Protein AF-A0A949YQ28-F1 (afdb_monomer_lite)

Structure (mmCIF, N/CA/C/O backbone):
data_AF-A0A949YQ28-F1
#
_entry.id   AF-A0A949YQ28-F1
#
loop_
_atom_site.group_PDB
_atom_site.id
_atom_site.type_symbol
_atom_site.label_atom_id
_atom_site.label_alt_id
_atom_site.label_comp_id
_atom_site.label_asym_id
_atom_site.label_entity_id
_atom_site.label_seq_id
_atom_site.pdbx_PDB_ins_code
_atom_site.Cartn_x
_atom_site.Cartn_y
_atom_site.Cartn_z
_atom_site.occupancy
_atom_site.B_iso_or_equiv
_atom_site.auth_seq_id
_atom_site.auth_comp_id
_atom_site.auth_asym_id
_atom_site.auth_atom_id
_atom_site.pdbx_PDB_model_num
ATOM 1 N N . ILE A 1 1 ? 1.692 1.536 -0.607 1.00 97.81 1 ILE A N 1
ATOM 2 C CA . ILE A 1 1 ? 0.263 1.520 -0.213 1.00 97.81 1 ILE A CA 1
ATOM 3 C C . ILE A 1 1 ? 0.238 1.642 1.303 1.00 97.81 1 ILE A C 1
ATOM 5 O O . ILE A 1 1 ? 1.004 0.929 1.936 1.00 97.81 1 ILE A O 1
ATOM 9 N N . VAL A 1 2 ? -0.531 2.568 1.872 1.00 98.06 2 VAL A N 1
ATOM 10 C CA . VAL A 1 2 ? -0.588 2.816 3.327 1.00 98.06 2 VAL A CA 1
ATOM 11 C C . VAL A 1 2 ? -2.034 2.973 3.799 1.00 98.06 2 VAL A C 1
ATOM 13 O O . VAL A 1 2 ? -2.899 3.383 3.019 1.00 98.06 2 VAL A O 1
ATOM 16 N N . GLY A 1 3 ? -2.302 2.641 5.063 1.00 97.81 3 GLY A N 1
ATOM 17 C CA . GLY A 1 3 ? -3.605 2.861 5.688 1.00 97.81 3 GLY A CA 1
ATOM 18 C C . GLY A 1 3 ? -3.849 4.345 5.972 1.00 97.81 3 GLY A C 1
ATOM 19 O O . GLY A 1 3 ? -2.967 5.046 6.455 1.00 97.81 3 GLY A O 1
ATOM 20 N N . GLY A 1 4 ? -5.047 4.841 5.664 1.00 96.75 4 GLY A N 1
ATOM 21 C CA . GLY A 1 4 ? -5.434 6.247 5.820 1.00 96.75 4 GLY A CA 1
ATOM 22 C C . GLY A 1 4 ? -5.534 6.727 7.268 1.00 96.75 4 GLY A C 1
ATOM 23 O O . GLY A 1 4 ? -5.499 7.929 7.503 1.00 96.75 4 GLY A O 1
ATOM 24 N N . ARG A 1 5 ? -5.652 5.805 8.230 1.00 95.81 5 ARG A N 1
ATOM 25 C CA . ARG A 1 5 ? -5.642 6.096 9.674 1.00 95.81 5 ARG A CA 1
ATOM 26 C C . ARG A 1 5 ? -4.250 5.981 10.301 1.00 95.81 5 ARG A C 1
ATOM 28 O O . ARG A 1 5 ? -4.127 6.096 11.515 1.00 95.81 5 ARG A O 1
ATOM 35 N N . ASP A 1 6 ? -3.219 5.735 9.497 1.00 95.06 6 ASP A N 1
ATOM 36 C CA . ASP A 1 6 ? -1.834 5.616 9.951 1.00 95.06 6 ASP A CA 1
ATOM 37 C C . ASP A 1 6 ? -1.023 6.858 9.547 1.00 95.06 6 ASP A C 1
ATOM 39 O O . ASP A 1 6 ? -0.201 6.841 8.629 1.00 95.06 6 ASP A O 1
ATOM 43 N N . GLU A 1 7 ? -1.316 7.982 10.209 1.00 94.25 7 GLU A N 1
ATOM 44 C CA . GLU A 1 7 ? -0.763 9.304 9.876 1.00 94.25 7 GLU A CA 1
ATOM 45 C C . GLU A 1 7 ? 0.770 9.334 9.913 1.00 94.25 7 GLU A C 1
ATOM 47 O O . GLU A 1 7 ? 1.407 9.913 9.028 1.00 94.25 7 GLU A O 1
ATOM 52 N N . ILE A 1 8 ? 1.37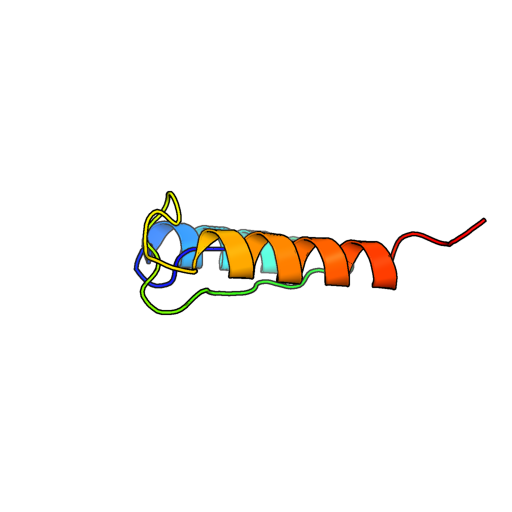0 8.648 10.891 1.00 96.75 8 ILE A N 1
ATOM 53 C CA . ILE A 1 8 ? 2.827 8.563 11.039 1.00 96.75 8 ILE A CA 1
ATOM 54 C C . ILE A 1 8 ? 3.429 7.836 9.833 1.00 96.75 8 ILE A C 1
ATOM 56 O O . ILE A 1 8 ? 4.378 8.324 9.213 1.00 96.75 8 ILE A O 1
ATOM 60 N N . VAL A 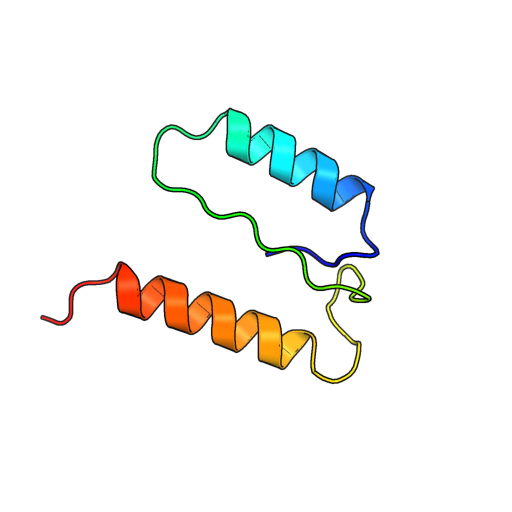1 9 ? 2.875 6.682 9.452 1.00 96.81 9 VAL A N 1
ATOM 61 C CA . VAL A 1 9 ? 3.394 5.905 8.318 1.00 96.81 9 VAL A CA 1
ATOM 62 C C . VAL A 1 9 ? 3.132 6.609 6.987 1.00 96.81 9 VAL A C 1
ATOM 64 O O . VAL A 1 9 ? 3.974 6.510 6.086 1.00 96.81 9 VAL A O 1
ATOM 67 N N . ILE A 1 10 ? 2.037 7.367 6.855 1.00 97.69 10 ILE A N 1
ATOM 68 C CA . ILE A 1 10 ? 1.796 8.239 5.696 1.00 97.69 10 ILE A CA 1
ATOM 69 C C . ILE A 1 10 ? 2.940 9.243 5.551 1.00 97.69 10 ILE A C 1
ATOM 71 O O . ILE A 1 10 ? 3.531 9.331 4.471 1.00 97.69 10 ILE A O 1
ATOM 75 N N . GLU A 1 11 ? 3.287 9.972 6.613 1.00 98.00 11 GLU A N 1
ATOM 76 C CA . GLU A 1 11 ? 4.347 10.979 6.548 1.00 98.00 11 GLU A CA 1
ATOM 77 C C . GLU A 1 11 ? 5.702 10.349 6.194 1.00 98.00 11 GLU A C 1
ATOM 79 O O . GLU A 1 11 ? 6.395 10.816 5.281 1.00 98.00 11 GLU A O 1
ATOM 84 N N . LEU A 1 12 ? 6.055 9.238 6.849 1.00 98.38 12 LEU A N 1
ATOM 85 C CA . LEU A 1 12 ? 7.297 8.508 6.586 1.00 98.38 12 LEU A CA 1
ATOM 86 C C . LEU A 1 12 ? 7.381 8.027 5.130 1.00 98.38 12 LEU A C 1
ATOM 88 O O . LEU A 1 12 ? 8.421 8.174 4.483 1.00 98.38 12 LEU A O 1
ATOM 92 N N . ASN A 1 13 ? 6.283 7.514 4.571 1.00 98.06 13 ASN A N 1
ATOM 93 C CA . ASN A 1 13 ? 6.249 7.068 3.179 1.00 98.06 13 ASN A CA 1
ATOM 94 C C . ASN A 1 13 ? 6.272 8.235 2.187 1.00 98.06 13 ASN A C 1
ATOM 96 O O . ASN A 1 13 ? 6.892 8.124 1.129 1.00 98.06 13 ASN A O 1
ATOM 100 N N . GLN A 1 14 ? 5.665 9.379 2.512 1.00 98.12 14 GLN A N 1
ATOM 101 C CA . GLN A 1 14 ? 5.809 10.590 1.703 1.00 98.12 14 GLN A CA 1
ATOM 102 C C . GLN A 1 14 ? 7.260 11.090 1.699 1.00 98.12 14 GLN A C 1
ATOM 104 O O . GLN A 1 14 ? 7.775 11.482 0.649 1.00 98.12 14 GLN A O 1
ATOM 109 N N . GLN A 1 15 ? 7.937 11.058 2.851 1.00 98.50 15 GLN A N 1
ATOM 110 C CA . GLN A 1 15 ? 9.360 11.380 2.952 1.00 98.50 15 GLN A CA 1
ATOM 111 C C . GLN A 1 15 ? 10.216 10.408 2.129 1.00 98.50 15 GLN A C 1
ATOM 113 O O . GLN A 1 15 ? 11.109 10.854 1.408 1.00 98.50 15 GLN A O 1
A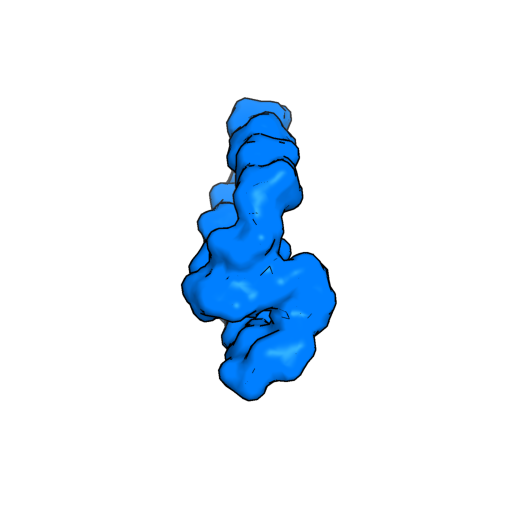TOM 118 N N . ALA A 1 16 ? 9.935 9.104 2.197 1.00 98.25 16 ALA A N 1
ATOM 119 C CA . ALA A 1 16 ? 10.618 8.092 1.395 1.00 98.25 16 ALA A CA 1
ATOM 120 C C . ALA A 1 16 ? 10.408 8.329 -0.108 1.00 98.25 16 ALA A C 1
ATOM 122 O O . ALA A 1 16 ? 11.385 8.411 -0.850 1.00 98.25 16 ALA A O 1
ATOM 123 N N . LYS A 1 17 ? 9.159 8.562 -0.541 1.00 98.12 17 LYS A N 1
ATOM 124 C CA . LYS A 1 17 ? 8.808 8.877 -1.935 1.00 98.12 17 LYS A CA 1
ATOM 125 C C . LYS A 1 17 ? 9.634 10.044 -2.481 1.00 98.12 17 LYS A C 1
ATOM 127 O O . LYS A 1 17 ? 10.166 9.947 -3.580 1.00 98.12 17 LYS A O 1
ATOM 132 N N . ARG A 1 18 ? 9.796 11.124 -1.704 1.00 97.88 18 ARG A N 1
ATOM 133 C CA . ARG A 1 18 ? 10.603 12.298 -2.101 1.00 97.88 18 ARG A CA 1
ATOM 134 C C . ARG A 1 18 ? 12.089 11.990 -2.316 1.00 97.88 18 ARG A C 1
ATOM 136 O O . ARG A 1 18 ? 12.765 12.764 -2.984 1.00 97.88 18 ARG A O 1
ATOM 143 N N . LYS A 1 19 ? 12.610 10.907 -1.734 1.00 98.31 19 LYS A N 1
ATOM 144 C CA . LYS A 1 19 ? 14.021 10.502 -1.847 1.00 98.31 19 LYS A CA 1
ATOM 145 C C . LYS A 1 19 ? 14.273 9.519 -2.998 1.00 98.31 19 LYS A C 1
ATOM 147 O O . LYS A 1 19 ? 15.430 9.305 -3.356 1.00 98.31 19 LYS A O 1
ATOM 152 N N . MET A 1 20 ? 13.228 8.912 -3.560 1.00 97.62 20 MET A N 1
ATOM 153 C CA . MET A 1 20 ? 13.351 7.924 -4.634 1.00 97.62 20 MET A CA 1
ATOM 154 C C . MET A 1 20 ? 13.644 8.597 -5.981 1.00 97.62 20 MET A C 1
ATOM 156 O O . MET A 1 20 ? 13.177 9.699 -6.255 1.00 97.62 20 MET A O 1
ATOM 160 N N . ARG A 1 21 ? 14.437 7.923 -6.822 1.00 97.62 21 ARG A N 1
ATOM 161 C CA . ARG A 1 21 ? 14.850 8.393 -8.162 1.00 97.62 21 ARG A CA 1
ATOM 162 C C . ARG A 1 21 ? 14.293 7.526 -9.296 1.00 97.62 21 ARG A C 1
ATOM 164 O O . ARG A 1 21 ? 14.848 7.500 -10.388 1.00 97.62 21 ARG A O 1
ATOM 171 N N . CYS A 1 22 ? 13.236 6.783 -9.011 1.00 95.31 22 CYS A N 1
ATOM 172 C CA . CYS A 1 22 ? 12.536 5.910 -9.942 1.00 95.31 22 CYS A CA 1
ATOM 173 C C . CYS A 1 22 ? 11.042 6.231 -9.907 1.00 95.31 22 CYS A C 1
ATOM 175 O O . CYS A 1 22 ? 10.594 7.059 -9.105 1.00 95.31 22 CYS A O 1
ATOM 177 N N . GLU A 1 23 ? 10.274 5.577 -10.774 1.00 95.88 23 GLU A N 1
ATOM 178 C CA . GLU A 1 23 ? 8.827 5.679 -10.711 1.00 95.88 23 GLU A CA 1
ATOM 179 C C . GLU A 1 23 ? 8.315 5.180 -9.357 1.00 95.88 23 GLU A C 1
ATOM 181 O O . GLU A 1 23 ? 8.665 4.097 -8.884 1.00 95.88 23 GLU A O 1
ATOM 186 N N . VAL A 1 24 ? 7.510 6.013 -8.702 1.00 97.00 24 VAL A N 1
ATOM 187 C CA . VAL A 1 24 ? 6.954 5.707 -7.390 1.00 97.00 24 VAL A CA 1
ATOM 188 C C . VAL A 1 24 ? 5.550 6.278 -7.256 1.00 97.00 24 VAL A C 1
ATOM 190 O O . VAL A 1 24 ? 5.302 7.477 -7.425 1.00 97.00 24 VAL A O 1
ATOM 193 N N . LYS A 1 25 ? 4.626 5.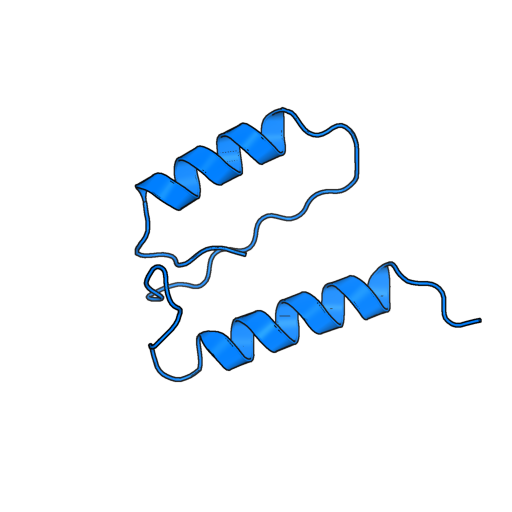414 -6.844 1.00 97.25 25 LYS A N 1
ATOM 194 C CA . LYS A 1 25 ? 3.240 5.765 -6.553 1.00 97.25 25 LYS A CA 1
ATOM 195 C C . LYS A 1 25 ? 2.919 5.437 -5.097 1.00 97.25 25 LYS A C 1
ATOM 197 O O . LYS A 1 25 ? 3.140 4.325 -4.627 1.00 97.25 25 LYS A O 1
ATOM 202 N N . LEU A 1 26 ? 2.420 6.435 -4.368 1.00 97.88 26 LEU A N 1
ATOM 203 C CA . LEU A 1 26 ? 1.969 6.275 -2.986 1.00 97.88 26 LEU A CA 1
ATOM 204 C C . LEU A 1 26 ? 0.445 6.338 -2.973 1.00 97.88 26 LEU A C 1
ATOM 206 O O . LEU A 1 26 ? -0.122 7.401 -3.199 1.00 97.88 26 LEU A O 1
ATOM 210 N N . GLU A 1 27 ? -0.177 5.198 -2.701 1.00 98.25 27 GLU A N 1
ATOM 211 C CA . GLU A 1 27 ? -1.625 5.051 -2.545 1.00 98.25 27 GLU A CA 1
ATOM 212 C C . GLU A 1 27 ? -2.004 4.999 -1.063 1.00 98.25 27 GLU A C 1
ATOM 214 O O . GLU A 1 27 ? -1.343 4.299 -0.287 1.00 98.25 27 GLU A O 1
ATOM 219 N N . ILE A 1 28 ? -3.073 5.710 -0.694 1.00 97.81 28 ILE A N 1
ATOM 220 C CA . ILE A 1 28 ? -3.616 5.782 0.669 1.00 97.81 28 ILE A CA 1
ATOM 221 C C . ILE A 1 28 ? -5.023 5.180 0.667 1.00 97.81 28 ILE A C 1
ATOM 223 O O . ILE A 1 28 ? -5.904 5.665 -0.043 1.00 97.81 28 ILE A O 1
ATOM 227 N N . ILE A 1 29 ? -5.252 4.148 1.480 1.00 97.69 29 ILE A N 1
ATOM 228 C CA . ILE A 1 29 ? -6.566 3.507 1.613 1.00 97.69 29 ILE A CA 1
ATOM 229 C C . ILE A 1 29 ? -7.346 4.197 2.731 1.00 97.69 29 ILE A C 1
ATOM 231 O O . ILE A 1 29 ? -7.025 4.050 3.909 1.00 97.69 29 ILE A O 1
ATOM 235 N N . GLN A 1 30 ? -8.377 4.960 2.364 1.00 96.06 30 GLN A N 1
ATOM 236 C CA . GLN A 1 30 ? -9.205 5.700 3.320 1.00 96.06 30 GLN A CA 1
ATOM 237 C C . GLN A 1 30 ? -9.822 4.771 4.369 1.00 96.06 30 GLN A C 1
ATOM 239 O O . GLN A 1 30 ? -10.369 3.724 4.040 1.00 96.06 30 GLN A O 1
ATOM 244 N N . GLY A 1 31 ? -9.734 5.167 5.639 1.00 93.75 31 GLY A N 1
ATOM 245 C CA . GLY A 1 31 ? -10.304 4.414 6.756 1.00 93.75 31 GLY A CA 1
ATOM 246 C C . GLY A 1 31 ? -9.534 3.160 7.186 1.00 93.75 31 GLY A C 1
ATOM 247 O O . GLY A 1 31 ? -9.879 2.617 8.231 1.00 93.75 31 GLY A O 1
ATOM 248 N N . ALA A 1 32 ? -8.498 2.733 6.457 1.00 96.81 32 ALA A N 1
ATOM 249 C CA . ALA A 1 32 ? -7.702 1.565 6.827 1.00 96.81 32 ALA A CA 1
ATOM 250 C C . ALA A 1 32 ? -6.644 1.894 7.890 1.00 96.81 32 ALA A C 1
ATOM 252 O O . ALA A 1 32 ? -6.013 2.956 7.840 1.00 96.81 32 ALA A O 1
ATOM 253 N N . THR A 1 33 ? -6.431 0.976 8.827 1.00 94.00 33 THR A N 1
ATOM 254 C CA . THR A 1 33 ? -5.329 1.012 9.799 1.00 94.00 33 THR A CA 1
ATOM 255 C C . THR A 1 33 ? -4.083 0.309 9.251 1.00 94.00 33 THR A C 1
ATOM 257 O O . THR A 1 33 ? -4.065 -0.164 8.116 1.00 94.00 33 THR A O 1
ATOM 260 N N . HIS A 1 34 ? -3.014 0.266 10.050 1.00 93.88 34 HIS A N 1
ATOM 261 C CA . HIS A 1 34 ? -1.704 -0.261 9.657 1.00 93.88 34 HIS A CA 1
ATOM 262 C C . HIS A 1 34 ? -1.715 -1.707 9.125 1.00 93.88 34 HIS A C 1
ATOM 264 O O . HIS A 1 34 ? -0.883 -2.047 8.286 1.00 93.88 34 HIS A O 1
ATOM 270 N N . LEU A 1 35 ? -2.652 -2.548 9.582 1.00 95.44 35 LEU A N 1
ATOM 271 C CA . LEU A 1 35 ? -2.784 -3.947 9.149 1.00 95.44 35 LEU A CA 1
ATOM 272 C C . LEU A 1 35 ? -3.841 -4.167 8.064 1.00 95.44 35 LEU A C 1
ATOM 274 O O . LEU A 1 35 ? -3.952 -5.282 7.562 1.00 95.44 35 LEU A O 1
ATOM 278 N N . PHE A 1 36 ? -4.596 -3.131 7.682 1.00 97.06 36 PHE A N 1
ATOM 279 C CA . PHE A 1 36 ? -5.676 -3.237 6.696 1.00 97.06 36 PHE A CA 1
ATOM 280 C C . PHE A 1 36 ? -6.767 -4.267 7.074 1.00 97.06 36 PHE A C 1
ATOM 282 O O . PHE A 1 36 ? -7.333 -4.916 6.198 1.00 97.06 36 PHE A O 1
ATOM 289 N N . GLU A 1 37 ? -7.072 -4.437 8.365 1.00 95.38 37 GLU A N 1
ATOM 290 C CA . GLU A 1 37 ? -8.073 -5.411 8.846 1.00 95.38 37 GLU A CA 1
ATOM 291 C C . GLU A 1 37 ? -9.521 -5.002 8.533 1.00 95.38 37 GLU A C 1
ATOM 293 O O . GLU A 1 37 ? -10.442 -5.816 8.617 1.00 95.38 37 GLU A O 1
ATOM 298 N N . GLU A 1 38 ? -9.748 -3.736 8.181 1.00 97.38 38 GLU A N 1
ATOM 299 C CA . GLU A 1 38 ? -11.066 -3.249 7.808 1.00 97.38 38 GLU A CA 1
ATOM 300 C C . GLU A 1 38 ? -11.595 -3.956 6.553 1.00 97.38 38 GLU A C 1
ATOM 302 O O . GLU A 1 38 ? -10.858 -4.247 5.608 1.00 97.38 38 GLU A O 1
ATOM 307 N N . ALA A 1 39 ? -12.908 -4.195 6.521 1.00 96.00 39 ALA A N 1
ATOM 308 C CA . ALA A 1 39 ? -13.558 -4.876 5.407 1.00 96.00 39 ALA A CA 1
ATOM 309 C C . ALA A 1 39 ? -13.208 -4.218 4.059 1.00 96.00 39 ALA A C 1
ATOM 311 O O . ALA A 1 39 ? -13.422 -3.020 3.862 1.00 96.00 39 ALA A O 1
ATOM 312 N N . GLY A 1 40 ? -12.665 -5.012 3.134 1.00 96.50 40 GLY A N 1
ATOM 313 C CA . GLY A 1 40 ? -12.258 -4.567 1.800 1.00 96.50 40 GLY A CA 1
ATOM 314 C C . GLY A 1 40 ? -10.915 -3.830 1.726 1.00 96.50 40 GLY A C 1
ATOM 315 O O . GLY A 1 40 ? -10.461 -3.524 0.622 1.00 96.50 40 GLY A O 1
ATOM 316 N N . ALA A 1 41 ? -10.245 -3.546 2.851 1.00 97.38 41 ALA A N 1
ATOM 317 C CA . ALA A 1 41 ? -8.958 -2.855 2.832 1.00 97.38 41 ALA A CA 1
ATOM 318 C C . ALA A 1 41 ? -7.863 -3.735 2.211 1.00 97.38 41 ALA A C 1
ATOM 320 O O . ALA A 1 41 ? -7.196 -3.287 1.278 1.00 97.38 41 ALA A O 1
ATOM 321 N N . LEU A 1 42 ? -7.730 -4.997 2.639 1.00 97.31 42 LEU A N 1
ATOM 322 C CA . LEU A 1 42 ? -6.794 -5.944 2.016 1.00 97.31 42 LEU A CA 1
ATOM 323 C C . LEU A 1 42 ? -7.124 -6.235 0.546 1.00 97.31 42 LEU A C 1
ATOM 325 O O . LEU A 1 42 ? -6.207 -6.277 -0.272 1.00 97.31 42 LEU A O 1
ATOM 329 N N . ASP A 1 43 ? -8.402 -6.351 0.179 1.00 97.81 43 ASP A N 1
ATOM 330 C CA . ASP A 1 43 ? -8.802 -6.526 -1.226 1.00 97.81 43 ASP A CA 1
ATOM 331 C C . ASP A 1 43 ? -8.341 -5.337 -2.077 1.00 97.81 43 ASP A C 1
ATOM 333 O O . ASP A 1 43 ? -7.807 -5.497 -3.177 1.00 97.81 43 ASP A O 1
ATOM 337 N N . ARG A 1 44 ? -8.470 -4.117 -1.538 1.00 98.00 44 ARG A N 1
ATOM 338 C CA . ARG A 1 44 ? -7.985 -2.911 -2.208 1.00 98.00 44 ARG A CA 1
ATOM 339 C C . ARG A 1 44 ? -6.461 -2.881 -2.312 1.00 98.00 44 ARG A C 1
ATOM 341 O O . ARG A 1 44 ? -5.957 -2.459 -3.353 1.00 98.00 44 ARG A O 1
ATOM 348 N N . VAL A 1 45 ? -5.732 -3.330 -1.284 1.00 97.94 45 VAL A N 1
ATOM 349 C CA . VAL A 1 45 ? -4.267 -3.498 -1.348 1.00 97.94 45 VAL A CA 1
ATOM 350 C C . VAL A 1 45 ? -3.903 -4.458 -2.480 1.00 97.94 45 VAL A C 1
ATOM 352 O O . VAL A 1 45 ? -3.066 -4.114 -3.316 1.00 97.94 45 VAL A O 1
ATOM 355 N N . ALA A 1 46 ? -4.547 -5.627 -2.530 1.00 98.00 46 ALA A N 1
ATOM 356 C CA . ALA A 1 46 ? -4.281 -6.659 -3.525 1.00 98.00 46 ALA A CA 1
ATOM 357 C C . ALA A 1 46 ? -4.541 -6.155 -4.950 1.00 98.00 46 ALA A C 1
ATOM 359 O O . ALA A 1 46 ? -3.684 -6.317 -5.817 1.00 98.00 46 ALA A O 1
ATOM 360 N N . GLN A 1 47 ? -5.666 -5.469 -5.175 1.00 98.19 47 GLN A N 1
ATOM 361 C CA . GLN A 1 47 ? -5.985 -4.885 -6.478 1.00 98.19 47 GLN A CA 1
ATOM 362 C C . GLN A 1 47 ? -4.928 -3.866 -6.915 1.00 98.19 47 GLN A C 1
ATOM 364 O O . GLN A 1 47 ? -4.395 -3.962 -8.015 1.00 98.19 47 GLN A O 1
ATOM 369 N N . LEU A 1 48 ? -4.587 -2.912 -6.043 1.00 98.12 48 LEU A N 1
ATOM 370 C CA . LEU A 1 48 ? -3.603 -1.871 -6.352 1.00 98.12 48 LEU A CA 1
ATOM 371 C C . LEU A 1 48 ? -2.215 -2.451 -6.649 1.00 98.12 48 LEU A C 1
ATOM 373 O O . LEU A 1 48 ? -1.521 -1.956 -7.534 1.00 98.12 48 LEU A O 1
ATOM 377 N N . ALA A 1 49 ? -1.807 -3.483 -5.908 1.00 97.69 49 ALA A N 1
ATOM 378 C CA . ALA A 1 49 ? -0.542 -4.169 -6.136 1.00 97.69 49 ALA A CA 1
ATOM 379 C C . ALA A 1 49 ? -0.554 -4.947 -7.460 1.00 97.69 49 ALA A C 1
ATOM 381 O O . ALA A 1 49 ? 0.393 -4.840 -8.235 1.00 97.69 49 ALA A O 1
ATOM 382 N N . SER A 1 50 ? -1.634 -5.684 -7.740 1.00 97.31 50 SER A N 1
ATOM 383 C CA . SER A 1 50 ? -1.803 -6.416 -8.998 1.00 97.31 50 SER A CA 1
ATOM 384 C C . SER A 1 50 ? -1.753 -5.474 -10.198 1.00 97.31 50 SER A C 1
ATOM 386 O O . SER A 1 50 ? -0.999 -5.724 -11.134 1.00 97.31 50 SER A O 1
ATOM 388 N N . ASP A 1 51 ? -2.496 -4.366 -10.155 1.00 96.56 51 ASP A N 1
ATOM 389 C CA . ASP A 1 51 ? -2.509 -3.364 -11.226 1.00 96.56 51 ASP A CA 1
ATOM 390 C C . ASP A 1 51 ? -1.113 -2.780 -11.457 1.00 96.56 51 ASP A C 1
ATOM 392 O O . ASP A 1 51 ? -0.695 -2.603 -12.599 1.00 96.56 51 ASP A O 1
ATOM 396 N N . TRP A 1 52 ? -0.369 -2.511 -10.378 1.00 97.00 52 TRP A N 1
ATOM 397 C CA . TRP A 1 52 ? 1.000 -2.014 -10.477 1.00 97.00 52 TRP A CA 1
ATOM 398 C C . TRP A 1 52 ? 1.914 -3.010 -11.190 1.00 97.00 52 TRP A C 1
ATOM 400 O O . TRP A 1 52 ? 2.658 -2.619 -12.086 1.00 97.00 52 TRP A O 1
ATOM 410 N N . PHE A 1 53 ? 1.845 -4.293 -10.833 1.00 95.88 53 PHE A N 1
ATOM 411 C CA . PHE A 1 53 ? 2.656 -5.319 -11.483 1.00 95.88 53 PHE A CA 1
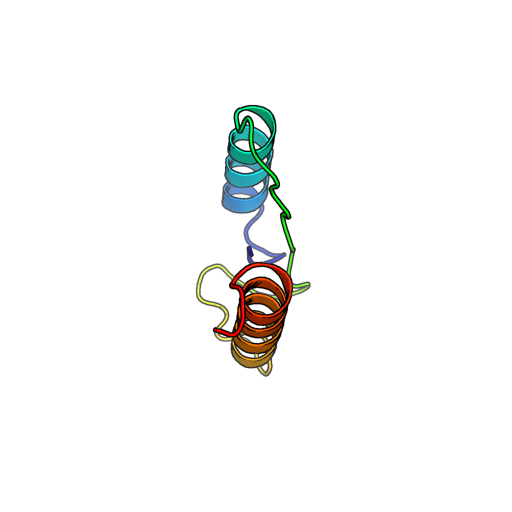ATOM 412 C C . PHE A 1 53 ? 2.277 -5.521 -12.947 1.00 95.88 53 PHE A C 1
ATOM 414 O O . PHE A 1 53 ? 3.168 -5.535 -13.786 1.00 95.88 53 PHE A O 1
ATOM 421 N N . LEU A 1 54 ? 0.984 -5.596 -13.270 1.00 94.50 54 LEU A N 1
ATOM 422 C CA . LEU A 1 54 ? 0.514 -5.727 -14.655 1.00 94.50 54 LEU A CA 1
ATOM 423 C C . LEU A 1 54 ? 0.946 -4.551 -15.543 1.00 94.50 54 LEU A C 1
ATOM 425 O O . LEU A 1 54 ? 1.114 -4.715 -16.744 1.00 94.50 54 LEU A O 1
ATOM 429 N N . GLN A 1 55 ? 1.110 -3.360 -14.965 1.00 93.81 55 GLN A N 1
ATOM 430 C CA . GLN A 1 55 ? 1.545 -2.172 -15.700 1.00 93.81 55 GLN A CA 1
ATOM 431 C C . GLN A 1 55 ? 3.060 -2.101 -15.929 1.00 93.81 55 GLN A C 1
ATOM 433 O O . GLN A 1 55 ? 3.479 -1.429 -16.866 1.00 93.81 55 GLN A O 1
ATOM 438 N N . HIS A 1 56 ? 3.874 -2.730 -15.075 1.00 93.62 56 HIS A N 1
ATOM 439 C CA . HIS A 1 56 ? 5.327 -2.488 -15.036 1.00 93.62 56 HIS A CA 1
ATOM 440 C C . HIS A 1 56 ? 6.190 -3.743 -15.171 1.00 93.62 56 HIS A C 1
ATOM 442 O O . HIS A 1 56 ? 7.409 -3.624 -15.288 1.00 93.62 56 HIS A O 1
ATOM 448 N N . ILE A 1 57 ? 5.602 -4.935 -15.108 1.00 90.00 57 ILE A N 1
ATOM 449 C CA . ILE A 1 57 ? 6.296 -6.182 -15.418 1.00 90.00 57 ILE A CA 1
ATOM 450 C C . ILE A 1 57 ? 5.868 -6.580 -16.823 1.00 90.00 57 ILE A C 1
ATOM 452 O O . ILE A 1 57 ? 4.692 -6.856 -17.054 1.00 90.00 57 ILE A O 1
ATOM 456 N N . ASP A 1 58 ? 6.829 -6.586 -17.747 1.00 75.75 58 ASP A N 1
ATOM 457 C CA . ASP A 1 58 ? 6.606 -7.043 -19.113 1.00 75.75 58 ASP A CA 1
ATOM 458 C C . ASP A 1 58 ? 6.047 -8.472 -19.116 1.00 75.75 58 ASP A C 1
ATOM 460 O O . ASP A 1 58 ? 6.508 -9.360 -18.392 1.00 75.75 58 ASP A O 1
ATOM 464 N N 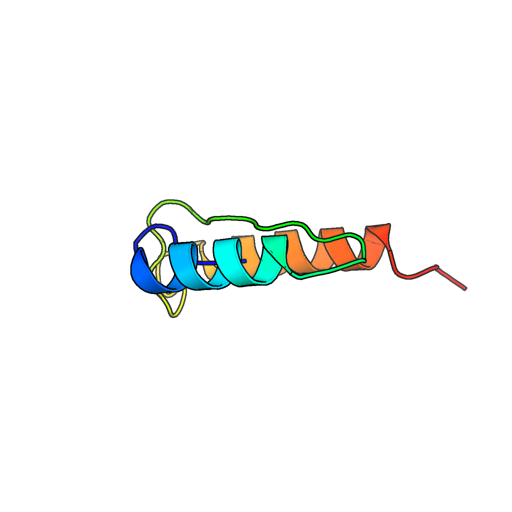. HIS A 1 59 ? 5.037 -8.683 -19.954 1.00 64.38 59 HIS A N 1
ATOM 465 C CA . HIS A 1 59 ? 4.579 -10.009 -20.333 1.00 64.38 59 HIS A CA 1
ATOM 466 C C . HIS A 1 59 ? 5.537 -10.524 -21.415 1.00 64.38 59 HIS A C 1
ATOM 468 O O . HIS A 1 59 ? 5.395 -10.134 -22.573 1.00 64.38 59 HIS A O 1
ATOM 474 N N . GLU A 1 60 ? 6.541 -11.325 -21.045 1.00 57.16 60 GLU A N 1
ATOM 475 C CA . GLU A 1 60 ? 7.276 -12.129 -22.040 1.00 57.16 60 GLU A CA 1
ATOM 476 C C . GLU A 1 60 ? 6.344 -13.104 -22.776 1.00 57.16 60 GLU A C 1
ATOM 478 O O . GLU A 1 60 ? 5.449 -13.694 -22.120 1.00 57.16 60 GLU A O 1
#

Radius of gyration: 12.75 Å; chains: 1; bounding box: 28×24×33 Å

Foldseek 3Di:
DAEQVAVVVVVVVVVVVVVDPDDDDDDYDYPAHGVRPPPCSVVVVVVVVVVVCVVPPDDD

Sequence (60 aa):
IVGGRDEIVIELNQQAKRKMRCEVKLEIIQGATHLFEEAGALDRVAQLASDWFLQHIDHE

Secondary structure (DSSP, 8-state):
-EETT-HHHHHHHHHHHHH--S-----EETT--TT--STTHHHHHHHHHHHHHHHHS---

pLDDT: mean 95.19, std 7.15, range [57.16, 98.5]